Protein AF-A0A2G8Y293-F1 (afdb_monomer_lite)

Foldseek 3Di:
DDDDDPPPPPVPPDDDDDDDDFWDPFDADLQETEHIDGPPHDPPPDDDDDDADQVSFKHKYFLFQQKAKPPDNVQNQWWFWDDPHDRDDIDGVCVQWDPDDPVQWDADPRGNMIMGGHHNNGHDPDDTDTDMDMDGDPDPDPDDDDDDDDDPDPDPD

pLDDT: mean 78.86, std 20.21, range [28.39, 96.81]

Secondary structure (DSSP, 8-state):
-------------PPP-PPP-PPPPPEEETTEEE----TTTSSSS--------SSS-EEEEE-TTTEEEES-TT-TTEEEEEETTEEEEEEEGGGTSTT--GGGEEEETTTTEEEEE--GGGS-SS--EEE-EEEE---------------------

Organism: NCBI:txid1074873

InterPro domains:
  IPR007226 SRS domain [PF04092] (31-142)
  IPR028352 Protozoan surface antigen, SAG1 family [PR01801] (15-31)
  IPR028352 Protozoan surface antigen, SAG1 family [PR01801] (56-71)
  IPR028352 Protozoan surface antigen, SAG1 family [PR01801] (93-105)
  IPR028352 Protozoan surface antigen, SAG1 family [PR01801] (114-124)
  IPR028352 Protozoan surface antigen, SAG1 family [PR01801] (124-139)
  IPR036755 SRS domain superfamily [G3DSA:2.60.40.1320] (25-156)
  IPR036755 SRS domain superfamily [SSF74877] (28-140)

Radius of gyration: 23.83 Å; chains: 1; bounding box: 78×31×68 Å

Structure (mmCIF, N/CA/C/O backbone):
data_AF-A0A2G8Y293-F1
#
_entry.id   AF-A0A2G8Y293-F1
#
loop_
_atom_site.group_PDB
_atom_site.id
_atom_site.type_symbol
_atom_site.label_atom_id
_atom_site.label_alt_id
_atom_site.label_comp_id
_atom_site.label_asym_id
_atom_site.label_entity_id
_atom_site.label_seq_id
_atom_site.pdbx_PDB_ins_code
_atom_site.Cartn_x
_atom_site.Cartn_y
_atom_site.Cartn_z
_atom_site.occupancy
_atom_site.B_iso_or_equiv
_atom_site.auth_seq_id
_atom_site.auth_comp_id
_atom_site.auth_asym_id
_atom_site.auth_atom_id
_atom_site.pdbx_PDB_model_num
ATOM 1 N N . MET A 1 1 ? 59.978 -7.266 -51.023 1.00 37.81 1 MET A N 1
ATOM 2 C CA . MET A 1 1 ? 59.319 -5.967 -51.269 1.00 37.81 1 MET A CA 1
ATOM 3 C C . MET A 1 1 ? 57.821 -6.240 -51.412 1.00 37.81 1 MET A C 1
ATOM 5 O O . MET A 1 1 ? 57.466 -6.934 -52.348 1.00 37.81 1 MET A O 1
ATOM 9 N N . GLN A 1 2 ? 57.022 -5.811 -50.415 1.00 42.28 2 GLN A N 1
ATOM 10 C CA . GLN A 1 2 ? 55.537 -5.806 -50.310 1.00 42.28 2 GLN A CA 1
ATOM 11 C C . GLN A 1 2 ? 54.811 -7.140 -50.599 1.00 42.28 2 GLN A C 1
ATOM 13 O O . GLN A 1 2 ? 54.587 -7.497 -51.744 1.00 42.28 2 GLN A O 1
ATOM 18 N N . LEU A 1 3 ? 54.433 -7.970 -49.616 1.00 47.28 3 LEU A N 1
ATOM 19 C CA . LEU A 1 3 ? 53.452 -7.728 -48.540 1.00 47.28 3 LEU A CA 1
ATOM 20 C C . LEU A 1 3 ? 52.349 -6.750 -48.950 1.00 47.28 3 LEU A C 1
ATOM 22 O O . LEU A 1 3 ? 52.529 -5.560 -48.740 1.00 47.28 3 LEU A O 1
ATOM 26 N N . MET A 1 4 ? 51.233 -7.264 -49.478 1.00 41.56 4 MET A N 1
ATOM 27 C CA . MET A 1 4 ? 49.866 -6.839 -49.133 1.00 41.56 4 MET A CA 1
ATOM 28 C C . MET A 1 4 ? 48.902 -7.975 -49.490 1.00 41.56 4 MET A C 1
ATOM 30 O O . MET A 1 4 ? 48.292 -8.007 -50.559 1.00 41.56 4 MET A O 1
ATOM 34 N N . GLU A 1 5 ? 48.776 -8.936 -48.576 1.00 49.88 5 GLU A N 1
ATOM 35 C CA . GLU A 1 5 ? 47.616 -9.819 -48.527 1.00 49.88 5 GLU A CA 1
ATOM 36 C C . GLU A 1 5 ? 46.364 -8.939 -48.533 1.00 49.88 5 GLU A C 1
ATOM 38 O O . GLU A 1 5 ? 46.179 -8.086 -47.659 1.00 49.88 5 GLU A O 1
ATOM 43 N N . ARG A 1 6 ? 45.502 -9.113 -49.539 1.00 52.81 6 ARG A N 1
ATOM 44 C CA . ARG A 1 6 ? 44.175 -8.495 -49.568 1.00 52.81 6 ARG A CA 1
ATOM 45 C C . ARG A 1 6 ? 43.330 -9.128 -48.468 1.00 52.81 6 ARG A C 1
ATOM 47 O O . ARG A 1 6 ? 42.472 -9.969 -48.724 1.00 52.81 6 ARG A O 1
ATOM 54 N N . LYS A 1 7 ? 43.559 -8.700 -47.229 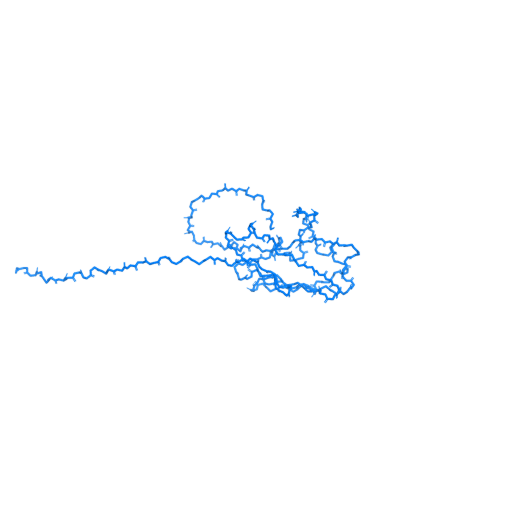1.00 50.31 7 LYS A N 1
ATOM 55 C CA . LYS A 1 7 ? 42.666 -8.926 -46.103 1.00 50.31 7 LYS A CA 1
ATOM 56 C C . LYS A 1 7 ? 41.416 -8.114 -46.412 1.00 50.31 7 LYS A C 1
ATOM 58 O O . LYS A 1 7 ? 41.327 -6.930 -46.094 1.00 50.31 7 LYS A O 1
ATOM 63 N N . LYS A 1 8 ? 40.480 -8.731 -47.140 1.00 51.12 8 LYS A N 1
ATOM 64 C CA . LYS A 1 8 ? 39.122 -8.229 -47.328 1.00 51.12 8 LYS A CA 1
ATOM 65 C C . LYS A 1 8 ? 38.590 -8.013 -45.916 1.00 51.12 8 LYS A C 1
ATOM 67 O O . LYS A 1 8 ? 38.212 -8.969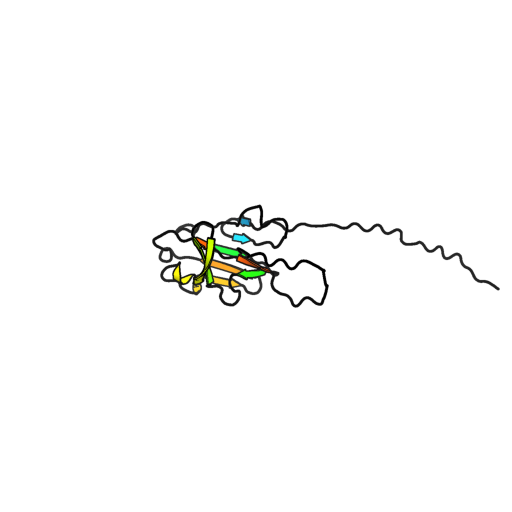 -45.246 1.00 51.12 8 LYS A O 1
ATOM 72 N N . ARG A 1 9 ? 38.654 -6.768 -45.429 1.00 55.91 9 ARG A N 1
ATOM 73 C CA . ARG A 1 9 ? 37.922 -6.337 -44.244 1.00 55.91 9 ARG A CA 1
ATOM 74 C C . ARG A 1 9 ? 36.471 -6.605 -44.604 1.00 55.91 9 ARG A C 1
ATOM 76 O O . ARG A 1 9 ? 35.855 -5.837 -45.340 1.00 55.91 9 ARG A O 1
ATOM 83 N N . LEU A 1 10 ? 35.965 -7.751 -44.164 1.00 54.12 10 LEU A N 1
ATOM 84 C CA . LEU A 1 10 ? 34.545 -7.994 -44.034 1.00 54.12 10 LEU A CA 1
ATOM 85 C C . LEU A 1 10 ? 34.107 -6.969 -42.984 1.00 54.12 10 LEU A C 1
ATOM 87 O O . LEU A 1 10 ? 34.161 -7.225 -41.787 1.00 54.12 10 LEU A O 1
ATOM 91 N N . GLY A 1 11 ? 33.852 -5.736 -43.428 1.00 54.72 11 GLY A N 1
ATOM 92 C CA . GLY A 1 11 ? 33.242 -4.720 -42.590 1.00 54.72 11 GLY A CA 1
ATOM 93 C C . GLY A 1 11 ? 31.938 -5.333 -42.128 1.00 54.72 11 GLY A C 1
ATOM 94 O O . GLY A 1 11 ? 31.102 -5.662 -42.970 1.00 54.72 11 GLY A O 1
ATOM 95 N N . ALA A 1 12 ? 31.836 -5.613 -40.831 1.00 64.31 12 ALA A N 1
ATOM 96 C CA . ALA A 1 12 ? 30.659 -6.227 -40.254 1.00 64.31 12 ALA A CA 1
ATOM 97 C C . ALA A 1 12 ? 29.455 -5.359 -40.639 1.00 64.31 12 ALA A C 1
ATOM 99 O O . ALA A 1 12 ? 29.308 -4.234 -40.169 1.00 64.31 12 ALA A O 1
ATOM 100 N N . ARG A 1 13 ? 28.639 -5.846 -41.580 1.00 69.38 13 ARG A N 1
ATOM 101 C CA . ARG A 1 13 ? 27.372 -5.217 -41.952 1.00 69.38 13 ARG A CA 1
ATOM 102 C C . ARG A 1 13 ? 26.356 -5.608 -40.890 1.00 69.38 13 ARG A C 1
ATOM 104 O O . ARG A 1 13 ? 25.551 -6.505 -41.100 1.00 69.38 13 ARG A O 1
ATOM 111 N N . THR A 1 14 ? 26.463 -4.994 -39.723 1.00 71.56 14 THR A N 1
ATOM 112 C CA . THR A 1 14 ? 25.516 -5.177 -38.624 1.00 71.56 14 THR A CA 1
ATOM 113 C C . THR A 1 14 ? 24.435 -4.109 -38.708 1.00 71.56 14 THR A C 1
ATOM 115 O O . THR A 1 14 ? 24.747 -2.920 -38.704 1.00 71.56 14 THR A O 1
ATOM 118 N N . GLY A 1 15 ? 23.173 -4.535 -38.789 1.00 76.81 15 GLY A N 1
ATOM 119 C CA . GLY A 1 15 ? 22.018 -3.677 -38.534 1.00 76.81 15 GLY A CA 1
ATOM 120 C C . GLY A 1 15 ? 21.663 -3.738 -37.051 1.00 76.81 15 GLY A C 1
ATOM 121 O O . GLY A 1 15 ? 21.570 -4.830 -36.495 1.00 76.81 15 GLY A O 1
ATOM 122 N N . VAL A 1 16 ? 21.499 -2.581 -36.414 1.00 85.50 16 VAL A N 1
ATOM 123 C CA . VAL A 1 16 ? 21.009 -2.476 -35.034 1.00 85.50 16 VAL A CA 1
ATOM 124 C C . VAL A 1 16 ? 19.533 -2.107 -35.094 1.00 85.50 16 VAL A C 1
ATOM 126 O O . VAL A 1 16 ? 19.158 -1.195 -35.827 1.00 85.50 16 VAL A O 1
ATOM 129 N N . VAL A 1 17 ? 18.708 -2.821 -34.333 1.00 86.06 17 VAL A N 1
ATOM 130 C CA . VAL 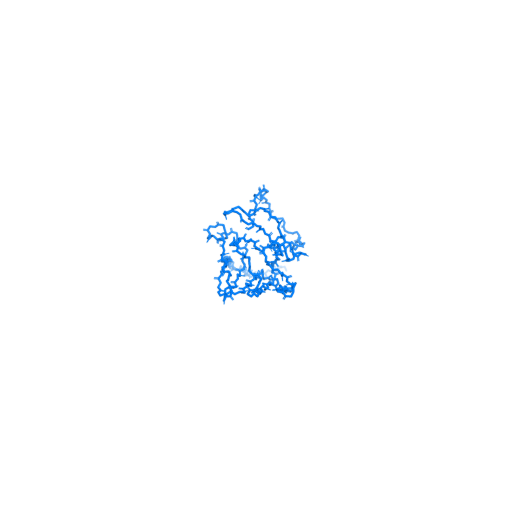A 1 17 ? 17.295 -2.492 -34.125 1.00 86.06 17 VAL A CA 1
ATOM 131 C C . VAL A 1 17 ? 17.132 -2.061 -32.676 1.00 86.06 17 VAL A C 1
ATOM 133 O O . VAL A 1 17 ? 17.573 -2.768 -31.771 1.00 86.06 17 VAL A O 1
ATOM 136 N N . THR A 1 18 ? 16.496 -0.914 -32.462 1.00 89.69 18 THR A N 1
ATOM 137 C CA . THR A 1 18 ? 16.101 -0.463 -31.127 1.00 89.69 18 THR A CA 1
ATOM 138 C C . THR A 1 18 ? 14.700 -0.981 -30.838 1.00 89.69 18 THR A C 1
ATOM 140 O O . THR A 1 18 ? 13.755 -0.623 -31.538 1.00 89.69 18 THR A O 1
ATOM 143 N N . LEU A 1 19 ? 14.570 -1.823 -29.813 1.00 89.12 19 LEU A N 1
ATOM 144 C CA . LEU A 1 19 ? 13.281 -2.239 -29.269 1.00 89.12 19 LEU A CA 1
ATOM 145 C C . LEU A 1 19 ? 12.966 -1.370 -28.053 1.00 89.12 19 LEU A C 1
ATOM 147 O O . LEU A 1 19 ? 13.717 -1.376 -27.079 1.00 89.12 19 LEU A O 1
ATOM 151 N N . GLN A 1 20 ? 11.859 -0.638 -28.115 1.00 86.88 20 GLN A N 1
ATOM 152 C CA . GLN A 1 20 ? 11.304 0.069 -26.967 1.00 86.88 20 GLN A CA 1
ATOM 153 C C . GLN A 1 20 ? 10.136 -0.749 -26.422 1.00 86.88 20 GLN A C 1
ATOM 155 O O . GLN A 1 20 ? 9.218 -1.091 -27.166 1.00 86.88 20 GLN A O 1
ATOM 160 N N . VAL A 1 21 ? 10.192 -1.083 -25.136 1.00 83.56 21 VAL A N 1
ATOM 161 C CA . VAL A 1 21 ? 9.114 -1.773 -24.423 1.00 83.56 21 VAL A CA 1
ATOM 162 C C . VAL A 1 21 ? 8.559 -0.787 -23.408 1.00 83.56 21 VAL A C 1
ATOM 164 O O . VAL A 1 21 ? 9.285 -0.343 -22.521 1.00 83.56 21 VAL A O 1
ATOM 167 N N . ALA A 1 22 ? 7.298 -0.400 -23.576 1.00 82.69 22 ALA A N 1
ATOM 168 C CA . ALA A 1 22 ? 6.617 0.471 -22.629 1.00 82.69 22 ALA A CA 1
ATOM 169 C C . ALA A 1 22 ? 6.288 -0.302 -21.347 1.00 82.69 22 ALA A C 1
ATOM 171 O O . ALA A 1 22 ? 5.957 -1.488 -21.403 1.00 82.69 22 ALA A O 1
ATOM 172 N N . ALA A 1 23 ? 6.354 0.377 -20.202 1.00 78.81 23 ALA A N 1
ATOM 173 C CA . ALA A 1 23 ? 5.882 -0.203 -18.955 1.00 78.81 23 ALA A CA 1
ATOM 174 C C . ALA A 1 23 ? 4.353 -0.342 -18.969 1.00 78.81 23 ALA A C 1
ATOM 176 O O . ALA A 1 23 ? 3.629 0.458 -19.579 1.00 78.81 23 ALA A O 1
ATOM 177 N N . GLU A 1 24 ? 3.869 -1.356 -18.260 1.00 82.31 24 GLU A N 1
ATOM 178 C CA . GLU A 1 24 ? 2.443 -1.540 -18.032 1.00 82.31 24 GLU A CA 1
ATOM 179 C C . GLU A 1 24 ? 1.868 -0.396 -17.182 1.00 82.31 24 GLU A C 1
ATOM 181 O O . GLU A 1 24 ? 2.585 0.407 -16.579 1.00 82.31 24 GLU A O 1
ATOM 186 N N . ARG A 1 25 ? 0.539 -0.283 -17.185 1.00 85.12 25 ARG A N 1
ATOM 187 C CA . ARG A 1 25 ? -0.171 0.646 -16.302 1.00 85.12 25 ARG A CA 1
ATOM 188 C C . ARG A 1 25 ? -0.257 0.060 -14.905 1.00 85.12 25 ARG A C 1
ATOM 190 O O . ARG A 1 25 ? -0.375 -1.152 -14.761 1.00 85.12 25 ARG A O 1
ATOM 197 N N . SER A 1 26 ? -0.283 0.929 -13.899 1.00 88.00 26 SER A N 1
ATOM 198 C CA . SER A 1 26 ? -0.658 0.494 -12.556 1.00 88.00 26 SER A CA 1
ATOM 199 C C . SER A 1 26 ? -2.096 -0.033 -12.580 1.00 88.00 26 SER A C 1
ATOM 201 O O . SER A 1 26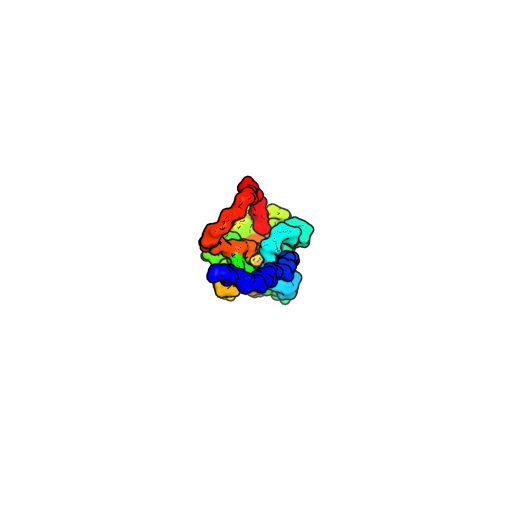 ? -2.984 0.614 -13.140 1.00 88.00 26 SER A O 1
ATOM 203 N N . ILE A 1 27 ? -2.334 -1.210 -12.005 1.00 90.75 27 ILE A N 1
ATOM 204 C CA . ILE A 1 27 ? -3.639 -1.884 -12.050 1.00 90.75 27 ILE A CA 1
ATOM 205 C C . ILE A 1 27 ? -4.104 -2.291 -10.660 1.00 90.75 27 ILE A C 1
ATOM 207 O O . ILE A 1 27 ? -3.296 -2.589 -9.788 1.00 90.75 27 ILE A O 1
ATOM 211 N N . LEU A 1 28 ? -5.424 -2.352 -10.482 1.00 92.69 28 LEU A N 1
ATOM 212 C CA . LEU A 1 28 ? -6.070 -2.998 -9.345 1.00 92.69 28 LEU A CA 1
ATOM 213 C C . LEU A 1 28 ? -6.736 -4.289 -9.822 1.00 92.69 28 LEU A C 1
ATOM 215 O O . LEU A 1 28 ? -7.639 -4.251 -10.659 1.00 92.69 28 LEU A O 1
ATOM 219 N N . LYS A 1 29 ? -6.335 -5.422 -9.250 1.00 94.31 29 LYS A N 1
ATOM 220 C CA . LYS A 1 29 ? -6.974 -6.719 -9.472 1.00 94.31 29 LYS A CA 1
ATOM 221 C C . LYS A 1 29 ? -7.102 -7.451 -8.144 1.00 94.31 29 LYS A C 1
ATOM 223 O O . LYS A 1 29 ? -6.113 -7.630 -7.454 1.00 94.31 29 LYS A O 1
ATOM 228 N N . GLU A 1 30 ? -8.316 -7.865 -7.778 1.00 93.69 30 GLU A N 1
ATOM 229 C CA . GLU A 1 30 ? -8.562 -8.672 -6.563 1.00 93.69 30 GLU A CA 1
ATOM 230 C C . GLU A 1 30 ? -7.996 -8.039 -5.267 1.00 93.69 30 GLU A C 1
ATOM 232 O O . GLU A 1 30 ? -7.476 -8.721 -4.390 1.00 93.69 30 GLU A O 1
ATOM 237 N N . ASN A 1 31 ? -8.104 -6.709 -5.139 1.00 94.88 31 ASN A N 1
ATOM 238 C CA . ASN A 1 31 ? -7.499 -5.897 -4.067 1.00 94.88 31 ASN A CA 1
ATOM 239 C C . ASN A 1 31 ? -5.969 -5.924 -3.994 1.00 94.88 31 ASN A C 1
ATOM 241 O O . ASN A 1 31 ? -5.394 -5.556 -2.971 1.00 94.88 31 ASN A O 1
ATOM 245 N N . VAL A 1 32 ? -5.312 -6.319 -5.075 1.00 95.19 32 VAL A N 1
ATOM 246 C CA . VAL A 1 32 ? -3.884 -6.123 -5.276 1.00 95.19 32 VAL A CA 1
ATOM 247 C C . VAL A 1 32 ? -3.709 -4.957 -6.237 1.00 95.19 32 VAL A C 1
ATOM 249 O O . VAL A 1 32 ? -4.167 -5.007 -7.380 1.00 95.19 32 VAL A O 1
ATOM 252 N N . ILE A 1 33 ? -3.100 -3.882 -5.746 1.00 93.62 33 ILE A N 1
ATOM 253 C CA . ILE A 1 33 ? -2.620 -2.773 -6.559 1.00 93.62 33 ILE A CA 1
ATOM 254 C C . ILE A 1 33 ? -1.189 -3.107 -6.957 1.00 93.62 33 ILE A C 1
ATOM 256 O O . ILE A 1 33 ? -0.311 -3.137 -6.100 1.00 93.62 33 ILE A O 1
ATOM 260 N N . THR A 1 34 ? -0.951 -3.320 -8.245 1.00 92.62 34 THR A N 1
ATOM 261 C CA . THR A 1 34 ? 0.400 -3.474 -8.787 1.00 92.62 34 THR A CA 1
ATOM 262 C C . THR A 1 34 ? 0.814 -2.149 -9.407 1.00 92.62 34 THR A C 1
ATOM 264 O O . THR A 1 34 ? 0.212 -1.705 -10.388 1.00 92.62 34 THR A O 1
ATOM 267 N N . CYS A 1 35 ? 1.810 -1.491 -8.814 1.00 90.12 35 CYS A N 1
ATOM 268 C CA . CYS A 1 35 ? 2.325 -0.218 -9.301 1.00 90.12 35 CYS A CA 1
ATOM 269 C C . CYS A 1 35 ? 3.341 -0.431 -10.426 1.00 90.12 35 CYS A C 1
ATOM 271 O O . CYS A 1 35 ? 4.132 -1.370 -10.421 1.00 90.12 35 CYS A O 1
ATOM 273 N N . SER A 1 36 ? 3.327 0.468 -11.404 1.00 88.75 36 SER A N 1
ATOM 274 C CA . SER A 1 36 ? 4.300 0.522 -12.497 1.00 88.75 36 SER A CA 1
ATOM 275 C C . SER A 1 36 ? 4.780 1.957 -12.687 1.00 88.75 36 SER A C 1
ATOM 277 O O . SER A 1 36 ? 4.073 2.896 -12.335 1.00 88.75 36 SER A O 1
ATOM 279 N N . TYR A 1 37 ? 5.970 2.144 -13.259 1.00 86.25 37 TYR A N 1
ATOM 280 C CA . TYR A 1 37 ? 6.675 3.439 -13.256 1.00 86.25 37 TYR A CA 1
ATOM 281 C C . TYR A 1 37 ? 6.866 4.054 -14.650 1.00 86.25 37 TYR A C 1
ATOM 283 O O . TYR A 1 37 ? 7.723 4.913 -14.847 1.00 86.25 37 TYR A O 1
ATOM 291 N N . GLY A 1 38 ? 6.076 3.618 -15.637 1.00 79.19 38 GLY A N 1
ATOM 292 C CA . GLY A 1 38 ? 6.105 4.188 -16.983 1.00 79.19 38 GLY A CA 1
ATOM 293 C C . GLY A 1 38 ? 5.645 5.643 -17.006 1.00 79.19 38 GLY A C 1
ATOM 294 O O . GLY A 1 3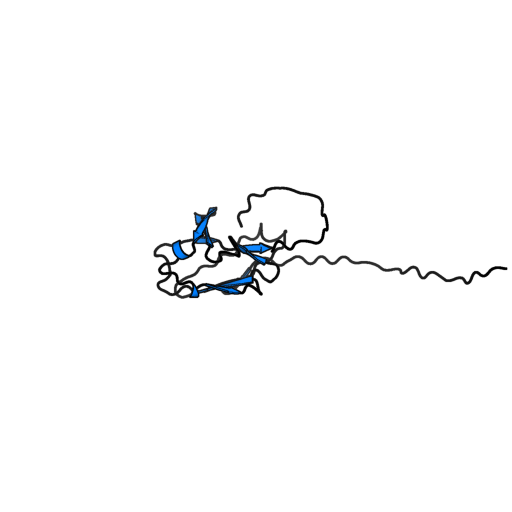8 ? 4.575 5.968 -16.494 1.00 79.19 38 GLY A O 1
ATOM 295 N N . THR A 1 39 ? 6.421 6.504 -17.661 1.00 68.56 39 THR A N 1
ATOM 296 C CA . THR A 1 39 ? 6.148 7.945 -17.787 1.00 68.56 39 THR A CA 1
ATOM 297 C C . THR A 1 39 ? 4.894 8.263 -18.604 1.00 68.56 39 THR A C 1
ATOM 299 O O . THR A 1 39 ? 4.281 9.302 -18.391 1.00 68.56 39 THR A O 1
ATOM 302 N N . GLU A 1 40 ? 4.480 7.382 -19.518 1.00 61.62 40 GLU A N 1
ATOM 303 C CA . GLU A 1 40 ? 3.397 7.686 -20.468 1.00 61.62 40 GLU A CA 1
ATOM 304 C C . GLU A 1 40 ? 1.986 7.328 -19.972 1.00 61.62 40 GLU A C 1
ATOM 306 O O . GLU A 1 40 ? 0.997 7.709 -20.594 1.00 61.62 40 GLU A O 1
ATOM 311 N N . ASN A 1 41 ? 1.863 6.598 -18.858 1.00 51.06 41 ASN A N 1
ATOM 312 C CA . ASN A 1 41 ? 0.677 5.767 -18.635 1.00 51.06 41 ASN A CA 1
ATOM 313 C C . ASN A 1 41 ? -0.052 5.973 -17.293 1.00 51.06 41 ASN A C 1
ATOM 315 O O . ASN A 1 41 ? -1.230 5.616 -17.202 1.00 51.06 41 ASN A O 1
ATOM 319 N N . ASN A 1 42 ? 0.582 6.584 -16.284 1.00 52.34 42 ASN A N 1
ATOM 320 C CA . ASN A 1 42 ? -0.040 6.789 -14.964 1.00 52.34 42 ASN A CA 1
ATOM 321 C C . ASN A 1 42 ? -0.787 8.129 -14.806 1.00 52.34 42 ASN A C 1
ATOM 323 O O . ASN A 1 42 ? -1.599 8.252 -13.899 1.00 52.34 42 ASN A O 1
ATOM 327 N N . THR A 1 43 ? -0.585 9.112 -15.688 1.00 53.69 43 THR A N 1
ATOM 328 C CA . THR A 1 43 ? -1.244 10.433 -15.587 1.00 53.69 43 THR A CA 1
ATOM 329 C C . THR A 1 43 ? -2.622 10.489 -16.253 1.00 53.69 43 THR A C 1
ATOM 331 O O . THR A 1 43 ? -3.495 11.215 -15.794 1.00 53.69 43 THR A O 1
ATOM 334 N N . ASN A 1 44 ? -2.861 9.693 -17.302 1.00 51.34 44 ASN A N 1
ATOM 335 C CA . ASN A 1 44 ? -4.091 9.778 -18.108 1.00 51.34 44 ASN A CA 1
ATOM 336 C C . ASN A 1 44 ? -5.131 8.676 -17.839 1.00 51.34 44 ASN A C 1
ATOM 338 O O . ASN A 1 44 ? -6.242 8.756 -18.356 1.00 51.34 44 ASN A O 1
ATOM 342 N N . SER A 1 45 ? -4.792 7.628 -17.079 1.00 56.50 45 SER A N 1
ATOM 343 C CA . SER A 1 45 ? -5.670 6.449 -16.902 1.00 56.50 45 SER A CA 1
ATOM 344 C C . SER A 1 45 ? -6.411 6.394 -15.564 1.00 56.50 45 SER A C 1
ATOM 346 O O . SER A 1 45 ? -7.199 5.474 -15.355 1.00 56.50 45 SER A O 1
ATOM 348 N N . GLY A 1 46 ? -6.193 7.385 -14.697 1.00 68.12 46 GLY A N 1
ATOM 349 C CA . GLY A 1 46 ? -6.742 7.433 -13.345 1.00 68.12 46 GLY A CA 1
ATOM 350 C C . GLY A 1 46 ? -5.996 6.522 -12.365 1.00 68.12 46 GLY A C 1
ATOM 351 O O . GLY A 1 46 ? -5.497 5.455 -12.727 1.00 68.12 46 GLY A O 1
ATOM 352 N N . THR A 1 47 ? -5.925 6.953 -11.108 1.00 81.38 47 THR A N 1
ATOM 353 C CA . THR A 1 47 ? -5.329 6.184 -10.010 1.00 81.38 47 THR A CA 1
ATOM 354 C C . THR A 1 47 ? -6.220 4.982 -9.671 1.00 81.38 47 THR A C 1
ATOM 356 O O . THR A 1 47 ? -7.432 5.158 -9.519 1.00 81.38 47 THR A O 1
ATOM 359 N N . PRO A 1 48 ? -5.677 3.756 -9.535 1.00 88.50 48 PRO A N 1
ATOM 360 C CA . PRO A 1 48 ? -6.468 2.610 -9.099 1.00 88.50 48 PRO A CA 1
ATOM 361 C C . PRO A 1 48 ? -7.088 2.850 -7.711 1.00 88.50 48 PRO A C 1
ATOM 363 O O . PRO A 1 48 ? -6.386 3.207 -6.769 1.00 88.50 48 PRO A O 1
ATOM 366 N N . VAL A 1 49 ? -8.400 2.620 -7.565 1.00 89.88 49 VAL A N 1
ATOM 367 C CA . VAL A 1 49 ? -9.131 2.841 -6.302 1.00 89.88 49 VAL A CA 1
ATOM 368 C C . VAL A 1 49 ? -9.663 1.523 -5.752 1.00 89.88 49 VAL A C 1
ATOM 370 O O . VAL A 1 49 ? -10.554 0.912 -6.340 1.00 89.88 49 VAL A O 1
ATOM 373 N N . ALA A 1 50 ? -9.163 1.106 -4.588 1.00 93.06 50 ALA A N 1
ATOM 374 C CA . ALA A 1 50 ? -9.696 -0.035 -3.849 1.00 93.06 50 ALA A CA 1
ATOM 375 C C . ALA A 1 50 ? -10.762 0.413 -2.836 1.00 93.06 50 ALA A C 1
ATOM 377 O O . ALA A 1 50 ? -10.592 1.410 -2.137 1.00 93.06 50 ALA A O 1
ATOM 378 N N . THR A 1 51 ? -11.864 -0.338 -2.729 1.00 94.69 51 THR A N 1
ATOM 379 C CA . THR A 1 51 ? -12.894 -0.114 -1.701 1.00 94.69 51 THR A CA 1
ATOM 380 C C . THR A 1 51 ? -12.896 -1.275 -0.718 1.00 94.69 51 THR A C 1
ATOM 382 O O . THR A 1 51 ? -13.261 -2.397 -1.077 1.00 94.69 51 THR A O 1
ATOM 385 N N . LEU A 1 52 ? -12.515 -0.990 0.528 1.00 95.44 52 LEU A N 1
ATOM 386 C CA . LEU A 1 52 ? -12.540 -1.969 1.607 1.00 95.44 52 LEU A CA 1
ATOM 387 C C . LEU A 1 52 ? -13.862 -1.916 2.373 1.00 95.44 52 LEU A C 1
ATOM 389 O O . LEU A 1 52 ? -14.375 -0.844 2.693 1.00 95.44 52 LEU A O 1
ATOM 393 N N . THR A 1 53 ? -14.396 -3.090 2.689 1.00 95.06 53 THR A N 1
ATOM 394 C CA . THR A 1 53 ? -15.589 -3.289 3.523 1.00 95.06 53 THR A CA 1
ATOM 395 C C . THR A 1 53 ? -15.320 -4.396 4.538 1.00 95.06 53 THR A C 1
ATOM 397 O O . THR A 1 53 ? -14.308 -5.088 4.453 1.00 95.06 53 THR A O 1
ATOM 400 N N . SER A 1 54 ? -16.242 -4.625 5.476 1.00 93.44 54 SER A N 1
ATOM 401 C CA . SER A 1 54 ? -16.121 -5.718 6.452 1.00 93.44 54 SER A CA 1
ATOM 402 C C . SER A 1 54 ? -15.985 -7.110 5.825 1.00 93.44 54 SER A C 1
ATOM 404 O O . SER A 1 54 ? -15.460 -8.009 6.480 1.00 93.44 54 SER A O 1
ATOM 406 N N . ASP A 1 55 ? -16.475 -7.283 4.594 1.00 92.88 55 ASP A N 1
ATOM 407 C CA . ASP A 1 55 ? -16.448 -8.551 3.856 1.00 92.88 55 ASP A CA 1
ATOM 408 C C . ASP A 1 55 ? -15.345 -8.576 2.783 1.00 92.88 55 ASP A C 1
ATOM 410 O O . ASP A 1 55 ? -14.933 -9.646 2.347 1.00 92.88 55 ASP A O 1
ATOM 414 N N . ASN A 1 56 ? -14.839 -7.402 2.388 1.00 95.38 56 ASN A N 1
ATOM 415 C CA . ASN A 1 56 ? -13.716 -7.225 1.473 1.00 95.38 56 ASN A CA 1
ATOM 416 C C . ASN A 1 56 ? -12.636 -6.378 2.153 1.00 95.38 56 ASN A C 1
ATOM 418 O O . ASN A 1 56 ? -12.529 -5.177 1.914 1.00 95.38 56 ASN A O 1
ATOM 422 N N . ASN A 1 57 ? -11.896 -6.981 3.077 1.00 96.69 57 ASN A N 1
ATOM 423 C CA . ASN A 1 57 ? -11.192 -6.240 4.121 1.00 96.69 57 ASN A CA 1
ATOM 424 C C . ASN A 1 57 ? -9.665 -6.204 3.969 1.00 96.69 57 ASN A C 1
ATOM 426 O O . ASN A 1 57 ? -8.957 -5.858 4.917 1.00 96.69 57 ASN A O 1
ATOM 430 N N . THR A 1 58 ? -9.157 -6.584 2.800 1.00 96.19 58 THR A N 1
ATOM 431 C CA . THR A 1 58 ? -7.722 -6.677 2.530 1.00 96.19 58 THR A CA 1
ATOM 432 C C . THR A 1 58 ? -7.318 -5.799 1.364 1.00 96.19 58 THR A C 1
ATOM 434 O O . THR A 1 58 ? -8.014 -5.789 0.354 1.00 96.19 58 THR A O 1
ATOM 437 N N . LEU A 1 59 ? -6.161 -5.154 1.469 1.00 95.88 59 LEU A N 1
ATOM 438 C CA . LEU A 1 59 ? -5.501 -4.449 0.374 1.00 95.88 59 LEU A CA 1
ATOM 439 C C . LEU A 1 59 ? -4.033 -4.863 0.336 1.00 95.88 59 LEU A C 1
ATOM 441 O O . LEU A 1 59 ? -3.369 -4.839 1.369 1.00 95.88 59 LEU A O 1
ATOM 445 N N . THR A 1 60 ? -3.526 -5.184 -0.847 1.00 95.75 60 THR A N 1
ATOM 446 C CA . THR A 1 60 ? -2.091 -5.331 -1.094 1.00 95.75 60 THR A CA 1
ATOM 447 C C . THR A 1 60 ? -1.643 -4.238 -2.056 1.00 95.75 60 THR A C 1
ATOM 449 O O . THR A 1 60 ? -2.291 -4.019 -3.076 1.00 95.75 60 THR A O 1
ATOM 452 N N . VAL A 1 61 ? -0.542 -3.561 -1.746 1.00 94.50 61 VAL A N 1
ATOM 453 C CA . VAL A 1 61 ? 0.141 -2.618 -2.637 1.00 94.50 61 VAL A CA 1
ATOM 454 C C . VAL A 1 61 ? 1.503 -3.203 -2.973 1.00 94.50 61 VAL A C 1
ATOM 456 O O . VAL A 1 61 ? 2.307 -3.450 -2.078 1.00 94.50 61 VAL A O 1
ATOM 459 N N . GLU A 1 62 ? 1.760 -3.437 -4.253 1.00 94.62 62 GLU A N 1
ATOM 460 C CA . GLU A 1 62 ? 3.010 -3.986 -4.764 1.00 94.62 62 GLU A CA 1
ATOM 461 C C . GLU A 1 62 ? 3.796 -2.880 -5.471 1.00 94.62 62 GLU A C 1
ATOM 463 O O . GLU A 1 62 ? 3.492 -2.513 -6.608 1.00 94.62 62 GLU A O 1
ATOM 468 N N . CYS A 1 63 ? 4.829 -2.357 -4.804 1.00 93.06 63 CYS A N 1
ATOM 469 C CA . CYS A 1 63 ? 5.763 -1.413 -5.422 1.00 93.06 63 CYS A CA 1
ATOM 470 C C . CYS A 1 63 ? 6.829 -2.114 -6.285 1.00 93.06 63 CYS A C 1
ATOM 472 O O . CYS A 1 63 ? 7.555 -1.478 -7.045 1.00 93.06 63 CYS A O 1
ATOM 474 N N . GLY A 1 64 ? 6.963 -3.433 -6.161 1.00 90.31 64 GLY A N 1
ATOM 475 C CA . GLY A 1 64 ? 8.024 -4.179 -6.823 1.00 90.31 64 GLY A CA 1
ATOM 476 C C . GLY A 1 64 ? 9.426 -3.784 -6.343 1.00 90.31 64 GLY A C 1
ATOM 477 O O . GLY A 1 64 ? 9.628 -2.923 -5.483 1.00 90.31 64 GLY A O 1
ATOM 478 N N . PHE A 1 65 ? 10.437 -4.429 -6.921 1.00 88.69 65 PHE A N 1
ATOM 479 C CA . PHE A 1 65 ? 11.819 -4.287 -6.459 1.00 88.69 65 PHE A CA 1
ATOM 480 C C . PHE A 1 65 ? 12.384 -2.872 -6.653 1.00 88.69 65 PHE A C 1
ATOM 482 O O . PHE A 1 65 ? 13.143 -2.380 -5.815 1.00 88.69 65 PHE A O 1
ATOM 489 N N . GLU A 1 66 ? 12.000 -2.203 -7.738 1.00 87.31 66 GLU A N 1
ATOM 490 C CA . GLU A 1 66 ? 12.448 -0.846 -8.074 1.00 87.31 66 GLU A CA 1
ATOM 491 C C . GLU A 1 66 ? 11.738 0.229 -7.245 1.00 87.31 66 GLU A C 1
ATOM 493 O O . GLU A 1 66 ? 12.224 1.357 -7.145 1.00 87.31 66 GLU A O 1
ATOM 498 N N . GLY A 1 67 ? 10.605 -0.120 -6.635 1.00 89.75 67 GLY A N 1
ATOM 499 C CA . GLY A 1 67 ? 9.743 0.801 -5.923 1.00 89.75 67 GLY A CA 1
ATOM 500 C C . GLY A 1 67 ? 9.885 0.760 -4.408 1.00 89.75 67 GLY A C 1
ATOM 501 O O . GLY A 1 67 ? 10.397 -0.188 -3.811 1.00 89.75 67 GLY A O 1
ATOM 502 N N . GLN A 1 68 ? 9.396 1.816 -3.773 1.00 90.81 68 GLN A N 1
ATOM 503 C CA . GLN A 1 68 ? 9.261 1.956 -2.328 1.00 90.81 68 GLN A CA 1
ATOM 504 C C . GLN A 1 68 ? 7.913 2.593 -1.985 1.00 90.81 68 GLN A C 1
ATOM 506 O O . GLN A 1 68 ? 7.401 3.409 -2.753 1.00 90.81 68 GLN A O 1
ATOM 511 N N . LEU A 1 69 ? 7.364 2.236 -0.823 1.00 91.00 69 LEU A N 1
ATOM 512 C CA . LEU A 1 69 ? 6.086 2.760 -0.340 1.00 91.00 69 LEU A CA 1
ATOM 513 C C . LEU A 1 69 ? 6.149 4.268 -0.080 1.00 91.00 69 LEU A C 1
ATOM 515 O O . LEU A 1 69 ? 7.159 4.800 0.384 1.00 91.00 69 LEU A O 1
ATOM 519 N N . GLN A 1 70 ? 5.032 4.929 -0.359 1.00 90.69 70 GLN A N 1
ATOM 520 C CA . GLN A 1 70 ? 4.779 6.344 -0.115 1.00 90.69 70 GLN A CA 1
ATOM 521 C C . GLN A 1 70 ? 3.535 6.498 0.775 1.00 90.69 70 GLN A C 1
ATOM 523 O O . GLN A 1 70 ? 2.625 5.668 0.674 1.00 90.69 70 GLN A O 1
ATOM 528 N N . PRO A 1 71 ? 3.469 7.538 1.631 1.00 88.31 71 PRO A N 1
ATOM 529 C CA . PRO A 1 71 ? 4.318 8.745 1.635 1.00 88.31 71 PRO A CA 1
ATOM 530 C C . PRO A 1 71 ? 5.709 8.589 2.264 1.00 88.31 71 PRO A C 1
ATOM 532 O O . PRO A 1 71 ? 6.559 9.463 2.117 1.00 88.31 71 PRO A O 1
ATOM 535 N N . SER A 1 72 ? 5.951 7.504 3.002 1.00 87.62 72 SER A N 1
ATOM 536 C CA . SER A 1 72 ? 7.247 7.259 3.634 1.00 87.62 72 SER A CA 1
ATOM 537 C C . SER A 1 72 ? 7.569 5.764 3.681 1.00 87.62 72 SER A C 1
ATOM 539 O O . SER A 1 72 ? 6.802 5.003 4.277 1.00 87.62 72 SER A O 1
ATOM 541 N N . PRO A 1 73 ? 8.725 5.326 3.150 1.00 84.31 73 PRO A N 1
ATOM 542 C CA . PRO A 1 73 ? 9.164 3.937 3.287 1.00 84.31 73 PRO A CA 1
ATOM 543 C C . PRO A 1 73 ? 9.560 3.585 4.730 1.00 84.31 73 PRO A C 1
ATOM 545 O O . PRO A 1 73 ? 9.474 2.426 5.130 1.00 84.31 73 PRO A O 1
ATOM 548 N N . GLU A 1 74 ? 9.962 4.582 5.525 1.00 85.56 74 GLU A N 1
ATOM 549 C CA . GLU A 1 74 ? 10.346 4.424 6.935 1.00 85.56 74 GLU A CA 1
ATOM 550 C C . GLU A 1 74 ? 9.137 4.488 7.880 1.00 85.56 74 GLU A C 1
ATOM 552 O O . GLU A 1 74 ? 9.245 4.199 9.069 1.00 85.56 74 GLU A O 1
ATOM 557 N N . SER A 1 75 ? 7.974 4.905 7.376 1.00 85.88 75 SER A N 1
ATOM 558 C CA . SER A 1 75 ? 6.752 5.079 8.167 1.00 85.88 75 SER A CA 1
ATOM 559 C C . SER A 1 75 ? 5.556 4.533 7.384 1.00 85.88 75 SER A C 1
ATOM 561 O O . SER A 1 75 ? 4.716 5.302 6.913 1.00 85.88 75 SER A O 1
ATOM 563 N N . PRO A 1 76 ? 5.459 3.196 7.246 1.00 83.88 76 PRO A N 1
ATOM 564 C CA . PRO A 1 76 ? 4.465 2.544 6.389 1.00 83.88 76 PRO A CA 1
ATOM 565 C C . PRO A 1 76 ? 3.024 2.702 6.902 1.00 83.88 76 PRO A C 1
ATOM 567 O O . PRO A 1 76 ? 2.074 2.360 6.209 1.00 83.88 76 PRO A O 1
ATOM 570 N N . LEU A 1 77 ? 2.865 3.242 8.112 1.00 88.31 77 LEU A N 1
ATOM 571 C CA . LEU A 1 77 ? 1.588 3.598 8.723 1.00 88.31 77 LEU A CA 1
ATOM 572 C C . LEU A 1 77 ? 1.119 5.012 8.374 1.00 88.31 77 LEU A C 1
ATOM 574 O O . LEU A 1 77 ? 0.124 5.462 8.931 1.00 88.31 77 LEU A O 1
ATOM 578 N N . THR A 1 78 ? 1.810 5.727 7.489 1.00 91.75 78 THR A N 1
ATOM 579 C CA . THR A 1 78 ? 1.371 7.045 7.022 1.00 91.75 78 THR A CA 1
ATOM 580 C C . THR A 1 78 ? 0.633 6.938 5.693 1.00 91.75 78 THR A C 1
ATOM 582 O O . THR A 1 78 ? 0.953 6.097 4.857 1.00 91.75 78 THR A O 1
ATOM 585 N N . ALA A 1 79 ? -0.367 7.792 5.502 1.00 92.81 79 ALA A N 1
ATOM 586 C CA . ALA A 1 79 ? -1.131 7.911 4.266 1.00 92.81 79 ALA A CA 1
ATOM 587 C C . ALA A 1 79 ? -1.505 9.377 4.026 1.00 92.81 79 ALA A C 1
ATOM 589 O O . ALA A 1 79 ? -1.443 10.196 4.944 1.00 92.81 79 ALA A O 1
ATOM 590 N N . LEU A 1 80 ? -1.922 9.713 2.808 1.00 93.19 80 LEU A N 1
ATOM 591 C CA . LEU A 1 80 ? -2.531 11.013 2.525 1.00 93.19 80 LEU A CA 1
ATOM 592 C C . LEU A 1 80 ? -4.039 10.909 2.725 1.00 93.19 80 LEU A C 1
ATOM 594 O O . LEU A 1 80 ? -4.680 10.043 2.141 1.00 93.19 80 LEU A O 1
ATOM 598 N N . LEU A 1 81 ? -4.624 11.771 3.546 1.00 93.44 81 LEU A N 1
ATOM 599 C CA . LEU A 1 81 ? -6.069 11.893 3.670 1.00 93.44 81 LEU A CA 1
ATOM 600 C C . LEU A 1 81 ? -6.606 12.705 2.491 1.00 93.44 81 LEU A C 1
ATOM 602 O O . LEU A 1 81 ? -6.109 13.798 2.218 1.00 93.44 81 LEU A O 1
ATOM 606 N N . CYS A 1 82 ? -7.637 12.176 1.838 1.00 91.31 82 CYS A N 1
ATOM 607 C CA . CYS A 1 82 ? -8.260 12.812 0.688 1.00 91.31 82 CYS A CA 1
ATOM 608 C C . CYS A 1 82 ? -9.594 13.456 1.062 1.00 91.31 82 CYS A C 1
ATOM 610 O O . CYS A 1 82 ? -10.454 12.806 1.671 1.00 91.31 82 CYS A O 1
ATOM 612 N N . ASP A 1 83 ? -9.784 14.701 0.633 1.00 88.19 83 ASP A N 1
ATOM 613 C CA . ASP A 1 83 ? -11.091 15.345 0.545 1.00 88.19 83 ASP A CA 1
ATOM 614 C C . ASP A 1 83 ? -11.449 15.538 -0.933 1.00 88.19 83 ASP A C 1
ATOM 616 O O . ASP A 1 83 ? -10.780 16.266 -1.666 1.00 88.19 83 ASP A O 1
ATOM 620 N N . ALA A 1 84 ? -12.477 14.822 -1.391 1.00 83.06 84 ALA A N 1
ATOM 621 C CA . ALA A 1 84 ? -12.773 14.636 -2.811 1.00 83.06 84 ALA A CA 1
ATOM 622 C C . ALA A 1 84 ? -11.537 14.162 -3.612 1.00 83.06 84 ALA A C 1
ATOM 624 O O . ALA A 1 84 ? -11.124 13.014 -3.450 1.00 83.06 84 ALA A O 1
ATOM 625 N N . GLU A 1 85 ? -10.985 15.019 -4.473 1.00 79.38 85 GLU A N 1
ATOM 626 C CA . GLU A 1 85 ? -9.817 14.736 -5.320 1.00 79.38 85 GLU A CA 1
ATOM 627 C C . GLU A 1 85 ? -8.505 15.282 -4.739 1.00 79.38 85 GLU A C 1
ATOM 629 O O . GLU A 1 85 ? -7.454 15.047 -5.322 1.00 79.38 85 GLU A O 1
ATOM 634 N N . ASP A 1 86 ? -8.543 16.004 -3.613 1.00 85.38 86 ASP A N 1
ATOM 635 C CA . ASP A 1 86 ? -7.353 16.613 -3.016 1.00 85.38 86 ASP A CA 1
ATOM 636 C C . ASP A 1 86 ? -6.816 15.764 -1.857 1.00 85.38 86 ASP A C 1
ATOM 638 O O . ASP A 1 86 ? -7.431 15.672 -0.792 1.00 85.38 86 ASP A O 1
ATOM 642 N N . CYS A 1 87 ? -5.656 15.139 -2.059 1.00 88.62 87 CYS A N 1
ATOM 643 C CA . CYS A 1 87 ? -4.993 14.264 -1.094 1.00 88.62 87 CYS A CA 1
ATOM 644 C C . CYS A 1 87 ? -3.693 14.902 -0.581 1.00 88.62 87 CYS A C 1
ATOM 646 O O . CYS A 1 87 ? -2.596 14.538 -1.003 1.00 88.62 87 CYS A O 1
ATOM 648 N N . THR A 1 88 ? -3.794 15.875 0.327 1.00 86.31 88 THR A N 1
ATOM 649 C CA . THR A 1 88 ? -2.638 16.699 0.746 1.00 86.31 88 THR A CA 1
ATOM 650 C C . THR A 1 88 ? -2.205 16.508 2.194 1.00 86.31 88 THR A C 1
ATOM 652 O O . THR A 1 88 ? -1.039 16.737 2.523 1.00 86.31 88 THR A O 1
ATOM 655 N N . ALA A 1 89 ? -3.108 16.088 3.079 1.00 91.19 89 ALA A N 1
ATOM 656 C CA . ALA A 1 89 ? -2.809 15.968 4.501 1.00 91.19 89 ALA A CA 1
ATOM 657 C C . ALA A 1 89 ? -2.190 14.602 4.822 1.00 91.19 89 ALA A C 1
ATOM 659 O O . ALA A 1 89 ? -2.859 13.580 4.703 1.00 91.19 89 ALA A O 1
ATOM 660 N N . VAL A 1 90 ? -0.935 14.574 5.276 1.00 92.38 90 VAL A N 1
ATOM 661 C CA . VAL A 1 90 ? -0.321 13.345 5.804 1.00 92.38 90 VAL A CA 1
ATOM 662 C C . VAL A 1 90 ? -0.938 13.022 7.166 1.00 92.38 90 VAL A C 1
ATOM 664 O O . VAL A 1 90 ? -0.912 13.850 8.075 1.00 92.38 90 VAL A O 1
ATOM 667 N N . VAL A 1 91 ? -1.479 11.815 7.304 1.00 93.12 91 VAL A N 1
ATOM 668 C CA . VAL A 1 91 ? -2.092 11.285 8.531 1.00 93.12 91 VAL A CA 1
ATOM 669 C C . VAL A 1 91 ? -1.508 9.919 8.867 1.00 93.12 91 VAL A C 1
ATOM 671 O O . VAL A 1 91 ? -0.937 9.255 7.996 1.00 93.12 91 VAL A O 1
ATOM 674 N N . ASN A 1 92 ? -1.682 9.463 10.109 1.00 91.50 92 ASN A N 1
ATOM 675 C CA . ASN A 1 92 ? -1.473 8.052 10.404 1.00 91.50 92 ASN A CA 1
ATOM 676 C C . ASN A 1 92 ? -2.716 7.258 10.000 1.00 91.50 92 ASN A C 1
ATOM 678 O O . ASN A 1 92 ? -3.852 7.691 10.185 1.00 91.50 92 ASN A O 1
ATOM 682 N N . VAL A 1 93 ? -2.515 6.043 9.500 1.00 88.94 93 VAL A N 1
ATOM 683 C CA . VAL A 1 93 ? -3.593 5.091 9.204 1.00 88.94 93 VAL A CA 1
ATOM 684 C C . VAL A 1 93 ? -4.415 4.796 10.467 1.00 88.94 93 VAL A C 1
ATOM 686 O O . VAL A 1 93 ? -5.622 4.575 10.375 1.00 88.94 93 VAL A O 1
ATOM 689 N N . THR A 1 94 ? -3.801 4.893 11.650 1.00 88.56 94 THR A N 1
ATOM 690 C CA . THR A 1 94 ? -4.458 4.783 12.965 1.00 88.56 94 THR A CA 1
ATOM 691 C C . THR A 1 94 ? -5.498 5.869 13.235 1.00 88.56 94 THR A C 1
ATOM 693 O O . THR A 1 94 ? -6.390 5.669 14.051 1.00 88.56 94 THR A O 1
ATOM 696 N N . ASP A 1 95 ? -5.402 7.015 12.560 1.00 89.69 95 ASP A N 1
ATOM 697 C CA . ASP A 1 95 ? -6.364 8.115 12.693 1.00 89.69 95 ASP A CA 1
ATOM 698 C C . ASP A 1 95 ? -7.622 7.867 11.837 1.00 89.69 95 ASP A C 1
ATOM 700 O O . ASP A 1 95 ? -8.639 8.552 11.973 1.00 89.69 95 ASP A O 1
ATOM 704 N N . VAL A 1 96 ? -7.550 6.886 10.931 1.00 92.25 96 VAL A N 1
ATOM 705 C CA . VAL A 1 96 ? -8.602 6.528 9.973 1.00 92.25 96 VAL A CA 1
ATOM 706 C C . VAL A 1 96 ? -9.237 5.182 10.310 1.00 92.25 96 VAL A C 1
ATOM 708 O O . VAL A 1 96 ? -10.453 5.038 10.181 1.00 92.25 96 VAL A O 1
ATOM 711 N N . LEU A 1 97 ? -8.437 4.208 10.742 1.00 93.62 97 LEU A N 1
ATOM 712 C CA . LEU A 1 97 ? -8.891 2.889 11.170 1.00 93.62 97 LEU A CA 1
ATOM 713 C C . LEU A 1 97 ? -9.030 2.843 12.693 1.00 93.62 97 LEU A C 1
ATOM 715 O O . LEU A 1 97 ? -8.103 3.173 13.427 1.00 93.62 97 LEU A O 1
ATOM 719 N N . LEU A 1 98 ? -10.193 2.406 13.171 1.00 93.88 98 LEU A N 1
ATOM 720 C CA . LEU A 1 98 ? -10.478 2.301 14.600 1.00 93.88 98 LEU A CA 1
ATOM 721 C C . LEU A 1 98 ? -9.680 1.155 15.225 1.00 93.88 98 LEU A C 1
ATOM 723 O O . LEU A 1 98 ? -9.521 0.108 14.607 1.00 93.88 98 LEU A O 1
ATOM 727 N N . ASN A 1 99 ? -9.237 1.319 16.475 1.00 91.50 99 ASN A N 1
ATOM 728 C CA . ASN A 1 99 ? -8.557 0.266 17.247 1.00 91.50 99 ASN A CA 1
ATOM 729 C C . ASN A 1 99 ? -7.417 -0.418 16.473 1.00 91.50 99 ASN A C 1
ATOM 731 O O . ASN A 1 99 ? -7.255 -1.635 16.560 1.00 91.50 99 ASN A O 1
ATOM 735 N N . PHE A 1 100 ? -6.695 0.360 15.663 1.00 91.12 100 PHE A N 1
ATOM 736 C CA . PHE A 1 100 ? -5.654 -0.167 14.800 1.00 91.12 100 PHE A CA 1
ATOM 737 C C . PHE A 1 100 ? -4.589 -0.907 15.611 1.00 91.12 100 PHE A C 1
ATOM 739 O O . PHE A 1 100 ? -4.139 -0.424 16.651 1.00 91.12 100 PHE A O 1
ATOM 746 N N . ASP A 1 101 ? -4.165 -2.051 15.088 1.00 91.38 101 ASP A N 1
ATOM 747 C CA . ASP A 1 101 ? -3.055 -2.837 15.607 1.00 91.38 101 ASP A CA 1
ATOM 748 C C . ASP A 1 101 ? -1.996 -2.962 14.507 1.00 91.38 101 ASP A C 1
ATOM 750 O O . ASP A 1 101 ? -2.321 -3.228 13.349 1.00 91.38 101 ASP A O 1
ATOM 754 N N . GLU A 1 102 ? -0.724 -2.767 14.853 1.00 88.69 102 GLU A N 1
ATOM 755 C CA . GLU A 1 102 ? 0.383 -2.798 13.889 1.00 88.69 102 GLU A CA 1
ATOM 756 C C . GLU A 1 102 ? 0.468 -4.126 13.121 1.00 88.69 102 GLU A C 1
ATOM 758 O O . GLU A 1 102 ? 0.900 -4.141 11.970 1.00 88.69 102 GLU A O 1
ATOM 763 N N . THR A 1 103 ? -0.024 -5.229 13.696 1.00 91.75 103 THR A N 1
ATOM 764 C CA . THR A 1 103 ? -0.082 -6.542 13.032 1.00 91.75 103 THR A CA 1
ATOM 765 C C . THR A 1 103 ? -1.013 -6.584 11.818 1.00 91.75 103 THR A C 1
ATOM 767 O O . THR A 1 103 ? -0.948 -7.527 11.028 1.00 91.75 103 THR A O 1
ATOM 770 N N . TRP A 1 104 ? -1.872 -5.576 11.635 1.00 94.69 104 TRP A N 1
ATOM 771 C CA . TRP A 1 104 ? -2.759 -5.468 10.475 1.00 94.69 104 TRP A CA 1
ATOM 772 C C . TRP A 1 104 ? -2.004 -5.096 9.204 1.00 94.69 104 TRP A C 1
ATOM 774 O O . TRP A 1 104 ? -2.511 -5.360 8.113 1.00 94.69 104 TRP A O 1
ATOM 784 N N . LEU A 1 105 ? -0.819 -4.491 9.336 1.00 92.75 105 LEU A N 1
ATOM 785 C CA . LEU A 1 105 ? 0.025 -4.096 8.220 1.00 92.75 105 LEU A CA 1
ATOM 786 C C . LEU A 1 105 ? 1.305 -4.935 8.190 1.00 92.75 105 LEU A C 1
ATOM 788 O O . LEU A 1 105 ? 2.202 -4.773 9.012 1.00 92.75 105 LEU A O 1
ATOM 792 N N . ALA A 1 106 ? 1.423 -5.793 7.182 1.00 92.69 106 ALA A N 1
ATOM 793 C CA . ALA A 1 106 ? 2.657 -6.504 6.879 1.00 92.69 106 ALA A CA 1
ATOM 794 C C . ALA A 1 106 ? 3.396 -5.794 5.742 1.00 92.69 106 ALA A C 1
ATOM 796 O O . ALA A 1 106 ? 2.810 -5.560 4.686 1.00 92.69 106 ALA A O 1
ATOM 797 N N . VAL A 1 107 ? 4.679 -5.479 5.936 1.00 90.06 107 VAL A N 1
ATOM 798 C CA . VAL A 1 107 ? 5.534 -4.874 4.904 1.00 90.06 107 VAL A CA 1
ATOM 799 C C . VAL A 1 107 ? 6.690 -5.808 4.589 1.00 90.06 107 VAL A C 1
ATOM 801 O O . VAL A 1 107 ? 7.486 -6.146 5.463 1.00 90.06 107 VAL A O 1
ATOM 804 N N . ASP A 1 108 ? 6.801 -6.182 3.323 1.00 89.31 108 ASP A N 1
ATOM 805 C CA . ASP A 1 108 ? 7.941 -6.887 2.768 1.00 89.31 108 ASP A CA 1
ATOM 806 C C . ASP A 1 108 ? 8.897 -5.871 2.133 1.00 89.31 108 ASP A C 1
ATOM 808 O O . ASP A 1 108 ? 8.638 -5.287 1.077 1.00 89.31 108 ASP A O 1
ATOM 812 N N . LYS A 1 109 ? 10.028 -5.647 2.805 1.00 81.00 109 LYS A N 1
ATOM 813 C CA . LYS A 1 109 ? 11.053 -4.700 2.353 1.00 81.00 109 LYS A CA 1
ATOM 814 C C . LYS A 1 109 ? 11.848 -5.208 1.147 1.00 81.00 109 LYS A C 1
ATOM 816 O O . LYS A 1 109 ? 12.429 -4.386 0.439 1.00 81.00 109 LYS A O 1
ATOM 821 N N . GLU A 1 110 ? 11.896 -6.521 0.914 1.00 81.12 110 GLU A N 1
ATOM 822 C CA . GLU A 1 110 ? 12.624 -7.105 -0.217 1.00 81.12 110 GLU A CA 1
ATOM 823 C C . GLU A 1 110 ? 11.839 -6.917 -1.513 1.00 81.12 110 GLU A C 1
ATOM 825 O O . GLU A 1 110 ? 12.387 -6.455 -2.516 1.00 81.12 110 GLU A O 1
ATOM 830 N N . THR A 1 111 ? 10.540 -7.222 -1.478 1.00 82.50 111 THR A N 1
ATOM 831 C CA . THR A 1 111 ? 9.661 -7.121 -2.652 1.00 82.50 111 THR A CA 1
ATOM 832 C C . THR A 1 111 ? 9.008 -5.748 -2.807 1.00 82.50 111 THR A C 1
ATOM 834 O O . THR A 1 111 ? 8.482 -5.444 -3.877 1.00 82.50 111 THR A O 1
ATOM 837 N N . GLY A 1 112 ? 9.049 -4.906 -1.768 1.00 83.38 112 GLY A N 1
ATOM 838 C CA . GLY A 1 112 ? 8.360 -3.615 -1.744 1.00 83.38 112 GLY A CA 1
ATOM 839 C C . GLY A 1 112 ? 6.839 -3.749 -1.611 1.00 83.38 112 GLY A C 1
ATOM 840 O O . GLY A 1 112 ? 6.120 -2.803 -1.931 1.00 83.38 112 GLY A O 1
ATOM 841 N N . ALA A 1 113 ? 6.343 -4.914 -1.186 1.00 91.00 113 ALA A N 1
ATOM 842 C CA . ALA A 1 113 ? 4.921 -5.169 -1.010 1.00 91.00 113 ALA A CA 1
ATOM 843 C C . ALA A 1 113 ? 4.450 -4.787 0.401 1.00 91.00 113 ALA A C 1
ATOM 845 O O . ALA A 1 113 ? 5.116 -5.072 1.394 1.00 91.00 113 ALA A O 1
ATOM 846 N N . ALA A 1 114 ? 3.265 -4.193 0.507 1.00 93.12 114 ALA A N 1
ATOM 847 C CA . ALA A 1 114 ? 2.562 -3.999 1.770 1.00 93.12 114 ALA A CA 1
ATOM 848 C C . ALA A 1 114 ? 1.176 -4.624 1.707 1.00 93.12 114 ALA A C 1
ATOM 850 O O . ALA A 1 114 ? 0.452 -4.434 0.734 1.00 93.12 114 ALA A O 1
ATOM 851 N N . LYS A 1 115 ? 0.784 -5.329 2.767 1.00 95.06 115 LYS A N 1
ATOM 852 C CA . LYS A 1 115 ? -0.537 -5.933 2.907 1.00 95.06 115 LYS A CA 1
ATOM 853 C C . LYS A 1 115 ? -1.216 -5.430 4.170 1.00 95.06 115 LYS A C 1
ATOM 855 O O . LYS A 1 115 ? -0.731 -5.671 5.271 1.00 95.06 115 LYS A O 1
ATOM 860 N N . LEU A 1 116 ? -2.363 -4.790 3.988 1.00 94.94 116 LEU A N 1
ATOM 861 C CA . LEU A 1 116 ? -3.256 -4.341 5.043 1.00 94.94 116 LEU A CA 1
ATOM 862 C C . LEU A 1 116 ? -4.439 -5.307 5.173 1.00 94.94 116 LEU A C 1
ATOM 864 O O . LEU A 1 116 ? -5.070 -5.661 4.175 1.00 94.94 116 LEU A O 1
ATOM 868 N N . VAL A 1 117 ? -4.772 -5.696 6.401 1.00 96.81 117 VAL A N 1
ATOM 869 C CA . VAL A 1 117 ? -5.958 -6.494 6.736 1.00 96.81 117 VAL A CA 1
ATOM 870 C C . VAL A 1 117 ? -6.726 -5.791 7.846 1.00 96.81 117 VAL A C 1
ATOM 872 O O . VAL A 1 117 ? -6.233 -5.690 8.961 1.00 96.81 117 VAL A O 1
ATOM 875 N N . VAL A 1 118 ? -7.945 -5.329 7.567 1.00 96.38 118 VAL A N 1
ATOM 876 C CA . VAL A 1 118 ? -8.760 -4.574 8.533 1.00 96.38 118 VAL A CA 1
ATOM 877 C C . VAL A 1 118 ? -9.836 -5.483 9.140 1.00 96.38 118 VAL A C 1
ATOM 879 O O . VAL A 1 118 ? -10.742 -5.921 8.435 1.00 96.38 118 VAL A O 1
ATOM 882 N N . PRO A 1 119 ? -9.805 -5.821 10.435 1.00 96.00 119 PRO A N 1
ATOM 883 C CA . PRO A 1 119 ? -10.884 -6.569 11.079 1.00 96.00 119 PRO A CA 1
ATOM 884 C C . PRO A 1 119 ? -12.208 -5.794 11.082 1.00 96.00 119 PRO A C 1
ATOM 886 O O . PRO A 1 119 ? -12.229 -4.570 10.988 1.00 96.00 119 PRO A O 1
ATOM 889 N N . LYS A 1 120 ? -13.338 -6.492 11.271 1.00 93.6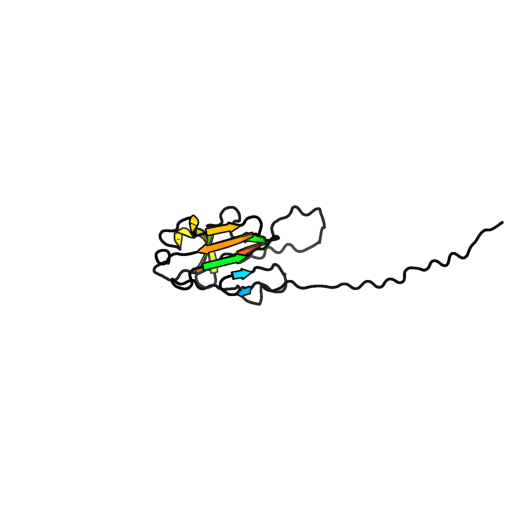9 120 LYS A N 1
ATOM 890 C CA . LYS A 1 120 ? -14.684 -5.879 11.235 1.00 93.69 120 LYS A CA 1
ATOM 891 C C . LYS A 1 120 ? -14.847 -4.662 12.158 1.00 93.69 120 LYS A C 1
ATOM 893 O O . LYS A 1 120 ? -15.534 -3.720 11.787 1.00 93.69 120 LYS A O 1
ATOM 898 N N . GLY A 1 121 ? -14.212 -4.673 13.332 1.00 93.38 121 GLY A N 1
ATOM 899 C CA . GLY A 1 121 ? -14.250 -3.564 14.295 1.00 93.38 121 GLY A CA 1
ATOM 900 C C . GLY A 1 121 ? -13.258 -2.427 14.020 1.00 93.38 121 GLY A C 1
ATOM 901 O O . GLY A 1 121 ? -13.214 -1.480 14.800 1.00 93.38 121 GLY A O 1
ATOM 902 N N . GLY A 1 122 ? -12.452 -2.535 12.959 1.00 95.31 122 GLY A N 1
ATOM 903 C CA . GLY A 1 122 ? -11.436 -1.549 12.592 1.00 95.31 122 GLY A CA 1
ATOM 904 C C . GLY A 1 122 ? -11.893 -0.503 11.578 1.00 95.31 122 GLY A C 1
ATOM 905 O O . GLY A 1 122 ? -11.182 0.466 11.321 1.00 95.31 122 GLY A O 1
ATOM 906 N N . PHE A 1 123 ? -13.075 -0.677 10.989 1.00 95.88 123 PHE A N 1
ATOM 907 C CA . PHE A 1 123 ? -13.608 0.265 10.010 1.00 95.88 123 PHE A CA 1
ATOM 908 C C . PHE A 1 123 ? -14.167 1.524 10.690 1.00 95.88 123 PHE A C 1
ATOM 910 O O . PHE A 1 123 ? -14.826 1.409 11.725 1.00 95.88 123 PHE A O 1
ATOM 917 N N . PRO A 1 124 ? -13.955 2.721 10.115 1.00 94.50 124 PRO A N 1
ATOM 918 C CA . PRO A 1 124 ? -14.538 3.951 10.637 1.00 94.50 124 PRO A CA 1
ATOM 919 C C . PRO A 1 124 ? -16.061 3.975 10.473 1.00 94.50 124 PRO A C 1
ATOM 921 O O . PRO A 1 124 ? -16.613 3.406 9.533 1.00 94.50 124 PRO A O 1
ATOM 924 N N . GLU A 1 125 ? -16.744 4.723 11.343 1.00 92.81 125 GLU A N 1
ATOM 925 C CA . GLU A 1 125 ? -18.203 4.916 11.265 1.00 92.81 125 GLU A CA 1
ATOM 926 C C . GLU A 1 125 ? -18.646 5.644 9.987 1.00 92.81 125 GLU A C 1
ATOM 928 O O . GLU A 1 125 ? -19.750 5.440 9.484 1.00 92.81 125 GLU A O 1
ATOM 933 N N . LYS A 1 126 ? -17.786 6.525 9.465 1.00 92.94 126 LYS A N 1
ATOM 934 C CA . LYS A 1 126 ? -18.018 7.285 8.233 1.00 92.94 126 LYS A CA 1
ATOM 935 C C . LYS A 1 126 ? -16.978 6.902 7.197 1.00 92.94 126 LYS A C 1
ATOM 937 O O . LYS A 1 126 ? -15.815 6.700 7.538 1.00 92.94 126 LYS A O 1
ATOM 942 N N . LYS A 1 127 ? -17.385 6.889 5.924 1.00 93.44 127 LYS A N 1
ATOM 943 C CA . LYS A 1 127 ? -16.469 6.675 4.800 1.00 93.44 127 LYS A CA 1
ATOM 944 C C . LYS A 1 127 ? -15.300 7.661 4.886 1.00 93.44 127 LYS A C 1
ATOM 946 O O . LYS A 1 127 ? -15.503 8.866 5.032 1.00 93.44 127 LYS A O 1
ATOM 951 N N . LYS A 1 128 ? -14.090 7.125 4.768 1.00 93.56 128 LYS A N 1
ATOM 952 C CA . LYS A 1 128 ? -12.836 7.866 4.658 1.00 93.56 128 LYS A CA 1
ATOM 953 C C . LYS A 1 128 ? -12.118 7.404 3.398 1.00 93.56 128 LYS A C 1
ATOM 955 O O . LYS A 1 128 ? -12.205 6.230 3.044 1.00 93.56 128 LYS A O 1
ATOM 960 N N . THR A 1 129 ? -11.423 8.328 2.751 1.00 94.19 129 THR A N 1
ATOM 961 C CA . THR A 1 129 ? -10.559 8.034 1.610 1.00 94.19 129 THR A CA 1
ATOM 962 C C . THR A 1 129 ? -9.144 8.412 2.005 1.00 94.19 129 THR A C 1
ATOM 964 O O . THR A 1 129 ? -8.903 9.541 2.431 1.00 94.19 129 THR A O 1
ATOM 967 N N . ILE A 1 130 ? -8.230 7.458 1.888 1.00 93.19 130 ILE A N 1
ATOM 968 C CA . ILE A 1 130 ? -6.797 7.688 2.029 1.00 93.19 130 ILE A CA 1
ATOM 969 C C . ILE A 1 130 ? -6.096 7.251 0.751 1.00 93.19 130 ILE A C 1
ATOM 971 O O . ILE A 1 130 ? -6.565 6.339 0.070 1.00 93.19 130 ILE A O 1
ATOM 975 N N . MET A 1 131 ? -4.970 7.882 0.459 1.00 91.69 131 MET A N 1
ATOM 976 C CA . MET A 1 131 ? -4.107 7.556 -0.657 1.00 91.69 131 MET A CA 1
ATOM 977 C C . MET A 1 131 ? -2.772 7.034 -0.138 1.00 91.69 131 MET A C 1
ATOM 979 O O . MET A 1 131 ? -2.123 7.626 0.728 1.00 91.69 131 MET A O 1
ATOM 983 N N . LEU A 1 132 ? -2.407 5.885 -0.689 1.00 89.75 132 LEU A N 1
ATOM 984 C CA . LEU A 1 132 ? -1.121 5.224 -0.559 1.00 89.75 132 LEU A CA 1
ATOM 985 C C . LEU A 1 132 ? -0.561 5.094 -1.970 1.00 89.75 132 LEU A C 1
ATOM 987 O O . LEU A 1 132 ? -1.323 5.038 -2.937 1.00 89.75 132 LEU A O 1
ATOM 991 N N . GLY A 1 133 ? 0.753 5.008 -2.092 1.00 88.50 133 GLY A N 1
ATOM 992 C CA . GLY A 1 133 ? 1.367 4.879 -3.402 1.00 88.50 133 GLY A CA 1
ATOM 993 C C . GLY A 1 133 ? 2.758 4.293 -3.334 1.00 88.50 133 GLY A C 1
ATOM 994 O O . GLY A 1 133 ? 3.227 3.843 -2.285 1.00 88.50 133 GLY A O 1
ATOM 995 N N . CYS A 1 134 ? 3.426 4.341 -4.476 1.00 91.25 134 CYS A N 1
ATOM 996 C CA . CYS A 1 134 ? 4.804 3.924 -4.609 1.00 91.25 134 CYS A CA 1
ATOM 997 C C . CYS A 1 134 ? 5.582 4.959 -5.413 1.00 91.25 134 CYS A C 1
ATOM 999 O O . CYS A 1 134 ? 5.074 5.511 -6.384 1.00 91.25 134 CYS A O 1
ATOM 1001 N N . SER A 1 135 ? 6.848 5.155 -5.067 1.00 88.81 135 SER A N 1
ATOM 1002 C CA . SER A 1 135 ? 7.807 5.869 -5.910 1.00 88.81 135 SER A CA 1
ATOM 1003 C C . SER A 1 135 ? 8.948 4.940 -6.287 1.00 88.81 135 SER A C 1
ATOM 1005 O O . SER A 1 135 ? 9.194 3.954 -5.596 1.00 88.81 135 SER A O 1
ATOM 1007 N N . LEU A 1 136 ? 9.704 5.289 -7.325 1.00 89.75 136 LEU A N 1
ATOM 1008 C CA . LEU A 1 136 ? 11.005 4.666 -7.551 1.00 89.75 136 LEU A CA 1
ATOM 1009 C C . LEU A 1 136 ? 11.916 4.902 -6.338 1.00 89.75 136 LEU A C 1
ATOM 1011 O O . LEU A 1 136 ? 11.889 5.971 -5.717 1.00 89.75 136 LEU A O 1
ATOM 1015 N N . LYS A 1 137 ? 12.727 3.898 -6.003 1.00 88.31 137 LYS A N 1
ATOM 1016 C CA . LYS A 1 137 ? 13.840 4.043 -5.068 1.00 88.31 137 LYS A CA 1
ATOM 1017 C C . LYS A 1 137 ? 14.872 4.976 -5.687 1.00 88.31 137 LYS A C 1
ATOM 1019 O O . LYS A 1 137 ? 15.286 4.792 -6.831 1.00 88.31 137 LYS A O 1
ATOM 1024 N N . ASN A 1 138 ? 15.356 5.939 -4.909 1.00 73.38 138 ASN A N 1
ATOM 1025 C CA . ASN A 1 138 ? 16.519 6.728 -5.301 1.00 73.38 138 ASN A CA 1
ATOM 1026 C C . ASN A 1 138 ? 17.767 5.838 -5.216 1.00 73.38 138 ASN A C 1
ATOM 1028 O O . ASN A 1 138 ? 18.467 5.823 -4.206 1.00 73.38 138 ASN A O 1
ATOM 1032 N N . THR A 1 139 ? 18.056 5.059 -6.257 1.00 53.81 139 THR A N 1
ATOM 1033 C CA . THR A 1 139 ? 19.363 4.406 -6.362 1.00 53.81 139 THR A CA 1
ATOM 1034 C C . THR A 1 139 ? 20.420 5.492 -6.575 1.00 53.81 139 THR A C 1
ATOM 1036 O O . THR A 1 139 ? 20.200 6.349 -7.437 1.00 53.81 139 THR A O 1
ATOM 1039 N N . PRO A 1 140 ? 21.565 5.489 -5.864 1.00 41.91 140 PRO A N 1
ATOM 1040 C CA . PRO A 1 140 ? 22.703 6.313 -6.248 1.00 41.91 140 PRO A CA 1
ATOM 1041 C C . PRO A 1 140 ? 23.166 5.845 -7.630 1.00 41.91 140 PRO A C 1
ATOM 1043 O O . PRO A 1 140 ? 23.918 4.885 -7.777 1.00 41.91 140 PRO A O 1
ATOM 1046 N N . SER A 1 141 ? 22.631 6.493 -8.660 1.00 40.38 141 SER A N 1
ATOM 1047 C CA . SER A 1 141 ? 22.966 6.228 -10.046 1.00 40.38 141 SER A CA 1
ATOM 1048 C C . SER A 1 141 ? 24.433 6.586 -10.238 1.00 40.38 141 SER A C 1
ATOM 1050 O O . SER A 1 141 ? 24.836 7.740 -10.070 1.00 40.38 141 SER A O 1
ATOM 1052 N N . GLY A 1 142 ? 25.249 5.589 -10.577 1.00 37.00 142 GLY A N 1
ATOM 1053 C CA . GLY A 1 142 ? 26.517 5.842 -11.239 1.00 37.00 142 GLY A CA 1
ATOM 1054 C C . GLY A 1 142 ? 26.222 6.646 -12.501 1.00 37.00 142 GLY A C 1
ATOM 1055 O O . GLY A 1 142 ? 25.664 6.114 -13.454 1.00 37.00 142 GLY A O 1
ATOM 1056 N N . SER A 1 143 ? 26.555 7.935 -12.452 1.00 40.94 143 SER A N 1
ATOM 1057 C CA . SER A 1 143 ? 26.406 8.960 -13.483 1.00 40.94 143 SER A CA 1
ATOM 1058 C C . SER A 1 143 ? 26.102 8.445 -14.895 1.00 40.94 143 SER A C 1
ATOM 1060 O O . SER A 1 143 ? 27.007 8.098 -15.655 1.00 40.94 143 SER A O 1
ATOM 1062 N N . ARG A 1 144 ? 24.844 8.569 -15.314 1.00 37.06 144 ARG A N 1
ATOM 1063 C CA . ARG A 1 144 ? 24.532 9.005 -16.677 1.00 37.06 144 ARG A CA 1
ATOM 1064 C C . ARG A 1 144 ? 23.695 10.268 -16.578 1.00 37.06 144 ARG A C 1
ATOM 1066 O O . ARG A 1 144 ? 22.543 10.229 -16.171 1.00 37.06 144 ARG A O 1
ATOM 1073 N N . LYS A 1 145 ? 24.339 11.394 -16.895 1.00 38.81 145 LYS A N 1
ATOM 1074 C CA . LYS A 1 145 ? 23.665 12.655 -17.192 1.00 38.81 145 LYS A CA 1
ATOM 1075 C C . LYS A 1 145 ? 22.753 12.414 -18.392 1.00 38.81 145 LYS A C 1
ATOM 1077 O O . LYS A 1 145 ? 23.272 12.239 -19.492 1.00 38.81 145 LYS A O 1
ATOM 1082 N N . ASP A 1 146 ? 21.450 12.450 -18.172 1.00 34.47 146 ASP A N 1
ATOM 1083 C CA . ASP A 1 146 ? 20.518 12.926 -19.188 1.00 34.47 146 ASP A CA 1
ATOM 1084 C C . ASP A 1 146 ? 20.264 14.416 -18.896 1.00 34.47 146 ASP A C 1
ATOM 1086 O O . ASP A 1 146 ? 20.049 14.768 -17.729 1.00 34.47 146 ASP A O 1
ATOM 1090 N N . PRO A 1 147 ? 20.430 15.325 -19.873 1.00 46.91 147 PRO A N 1
ATOM 1091 C CA . PRO A 1 147 ? 20.206 16.743 -19.664 1.00 46.91 147 PRO A CA 1
ATOM 1092 C C . PRO A 1 147 ? 18.726 17.091 -19.861 1.00 46.91 147 PRO A C 1
ATOM 1094 O O . PRO A 1 147 ? 18.156 16.773 -20.898 1.00 46.91 147 PRO A O 1
ATOM 1097 N N . ASP A 1 148 ? 18.205 17.871 -18.910 1.00 38.41 148 ASP A N 1
ATOM 1098 C CA . ASP A 1 148 ? 16.932 18.607 -18.963 1.00 38.41 148 ASP A CA 1
ATOM 1099 C C . ASP A 1 148 ? 15.681 17.721 -18.741 1.00 38.41 148 ASP A C 1
ATOM 1101 O O . ASP A 1 148 ? 15.525 16.677 -19.351 1.00 38.41 148 ASP A O 1
ATOM 1105 N N . THR A 1 149 ? 14.767 18.002 -17.811 1.00 32.47 149 THR A N 1
ATOM 1106 C CA . THR A 1 149 ? 14.201 19.310 -17.474 1.00 32.47 149 THR A CA 1
ATOM 1107 C C . THR A 1 149 ? 13.772 19.342 -16.003 1.00 32.47 149 THR A C 1
ATOM 1109 O O . THR A 1 149 ? 12.977 18.524 -15.540 1.00 32.47 149 THR A O 1
ATOM 1112 N N . THR A 1 150 ? 14.264 20.334 -15.260 1.00 39.97 150 THR A N 1
ATOM 1113 C CA . THR A 1 150 ? 13.727 20.709 -13.949 1.00 39.97 150 THR A CA 1
ATOM 1114 C C . THR A 1 150 ? 12.358 21.347 -14.160 1.00 39.97 150 THR A C 1
ATOM 1116 O O . THR A 1 150 ? 12.267 22.535 -14.455 1.00 39.97 150 THR A O 1
ATOM 1119 N N . THR A 1 151 ? 11.290 20.577 -13.986 1.00 28.39 151 THR A N 1
ATOM 1120 C CA . THR A 1 151 ? 9.975 21.142 -13.673 1.00 28.39 151 THR A CA 1
ATOM 1121 C C . THR A 1 151 ? 9.561 20.551 -12.341 1.00 28.39 151 THR A C 1
ATOM 1123 O O . THR A 1 151 ? 9.391 19.343 -12.210 1.00 28.39 151 THR A O 1
ATOM 1126 N N . VAL A 1 152 ? 9.484 21.410 -11.326 1.00 36.22 152 VAL A N 1
ATOM 1127 C CA . VAL A 1 152 ? 8.874 21.087 -10.038 1.00 36.22 152 VAL A CA 1
ATOM 1128 C C . VAL A 1 152 ? 7.383 20.940 -10.311 1.00 36.22 152 VAL A C 1
ATOM 1130 O O . VAL A 1 152 ? 6.621 21.900 -10.210 1.00 36.22 152 VAL A O 1
ATOM 1133 N N . GLU A 1 153 ? 6.981 19.760 -10.769 1.00 32.31 153 GLU A N 1
ATOM 1134 C CA . GLU A 1 153 ? 5.578 19.408 -10.845 1.00 32.31 153 GLU A CA 1
ATOM 1135 C C . GLU A 1 153 ? 5.118 19.114 -9.421 1.00 32.31 153 GLU A C 1
ATOM 1137 O O . GLU A 1 153 ? 5.764 18.392 -8.661 1.00 32.31 153 GLU A O 1
ATOM 1142 N N . LYS A 1 154 ? 4.039 19.778 -9.023 1.00 31.80 154 LYS A N 1
ATOM 1143 C CA . LYS A 1 154 ? 3.367 19.576 -7.746 1.00 31.80 154 LYS A CA 1
ATOM 1144 C C . LYS A 1 154 ? 2.785 18.161 -7.794 1.00 31.80 154 LYS A C 1
ATOM 1146 O O . LYS A 1 154 ? 1.674 17.976 -8.277 1.00 31.80 154 LYS A O 1
ATOM 1151 N N . THR A 1 155 ? 3.559 17.159 -7.392 1.00 35.12 155 THR A N 1
ATOM 1152 C CA . THR A 1 155 ? 3.127 15.765 -7.451 1.00 35.12 155 THR A CA 1
ATOM 1153 C C . THR A 1 155 ? 2.032 15.555 -6.412 1.00 35.12 155 THR A C 1
ATOM 1155 O O . THR A 1 155 ? 2.291 15.444 -5.216 1.00 35.12 155 THR A O 1
ATOM 1158 N N . HIS A 1 156 ? 0.786 15.525 -6.884 1.00 34.12 156 HIS A N 1
ATOM 1159 C CA . HIS A 1 156 ? -0.149 14.527 -6.383 1.00 34.12 156 HIS A CA 1
ATOM 1160 C C . HIS A 1 156 ? 0.536 13.173 -6.609 1.00 34.12 156 HIS A C 1
ATOM 1162 O O . HIS A 1 156 ? 0.994 12.910 -7.724 1.00 34.12 156 HIS A O 1
ATOM 1168 N N . PHE A 1 157 ? 0.728 12.404 -5.540 1.00 41.44 157 PHE A N 1
ATOM 1169 C CA . PHE A 1 157 ? 1.209 11.027 -5.659 1.00 41.44 157 PHE A CA 1
ATOM 1170 C C . PHE A 1 157 ? 0.188 10.163 -6.402 1.00 41.44 157 PHE A C 1
ATOM 1172 O O . PHE A 1 157 ? -1.019 10.491 -6.327 1.00 41.44 157 PHE A O 1
#

Sequence (157 aa):
MQLMERKKRLGARTGVVTLQVAAERSILKENVITCSYGTENNTNSGTPVATLTSDNNTLTVECGFEGQLQPSPESPLTALLCDAEDCTAVVNVTDVLLNFDETWLAVDKETGAAKLVVPKGGFPEKKKTIMLGCSLKNTPSGSRKDPDTTTVEKTHF